Protein AF-A0A482ZV33-F1 (afdb_monomer_lite)

Secondary structure (DSSP, 8-state):
-PPPP---------------------GGGGGSTTTHHHHHHHHHHHHHHHHHHHSS--SS--SS---SS---HHHHS--HHHHHHTT--

Sequence (89 aa):
MQKKPKNRKTANKQIKSSHIPELSFKFSDLWTADYRLIAVILIAFPLLVYAQVYDFPLVLDDNETPIGHLKNPFVLNPSWQSFGQLFSE

pLDDT: mean 72.54, std 13.08, range [47.81, 95.12]

Foldseek 3Di:
DDDDDDDDPDDPPDDPPPDDDDPDDDPVCCVPPVNVVVNCCVPVVVVVVCVVCVPPPPPPCPPDDPPDDPPQPCVVPPDPVSVVVVVVD

Radius of gyration: 33.98 Å; chains: 1; bounding box: 71×46×92 Å

Structure (mmCIF, N/CA/C/O backbone):
data_AF-A0A482ZV33-F1
#
_entry.id   AF-A0A482ZV33-F1
#
loop_
_atom_site.group_PDB
_atom_site.id
_atom_site.type_symbol
_atom_site.label_atom_id
_atom_site.label_alt_id
_atom_site.label_comp_id
_atom_site.label_asym_id
_atom_site.label_entity_id
_atom_site.label_seq_id
_atom_site.pdbx_PDB_ins_code
_a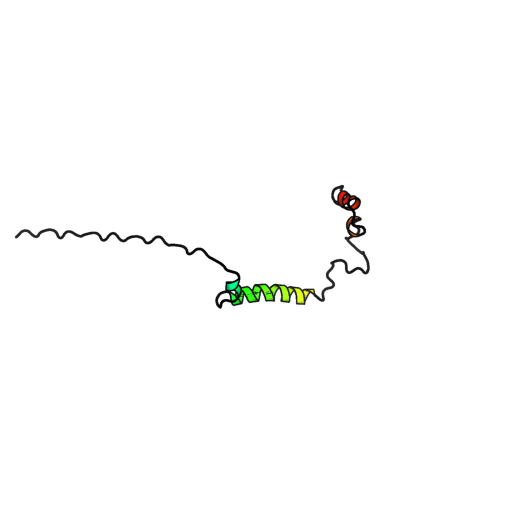tom_site.Cartn_x
_atom_site.Cartn_y
_atom_site.Cartn_z
_atom_site.occupancy
_atom_site.B_iso_or_equiv
_atom_site.auth_seq_id
_atom_site.auth_comp_id
_atom_site.auth_asym_id
_atom_site.auth_atom_id
_atom_site.pdbx_PDB_model_num
ATOM 1 N N . MET A 1 1 ? -37.738 41.593 65.416 1.00 53.09 1 MET A N 1
ATOM 2 C CA . MET A 1 1 ? -37.413 40.289 64.789 1.00 53.09 1 MET A CA 1
ATOM 3 C C . MET A 1 1 ? -36.303 40.489 63.760 1.00 53.09 1 MET A C 1
ATOM 5 O O . MET A 1 1 ? -36.565 41.049 62.705 1.00 53.09 1 MET A O 1
ATOM 9 N N . GLN A 1 2 ? -35.061 40.109 64.076 1.00 47.81 2 GLN A N 1
ATOM 10 C CA . GLN A 1 2 ? -33.924 40.225 63.148 1.00 47.81 2 GLN A CA 1
ATOM 11 C C . GLN A 1 2 ? -33.841 38.970 62.263 1.00 47.81 2 GLN A C 1
ATOM 13 O O . GLN A 1 2 ? -33.774 37.853 62.776 1.00 47.81 2 GLN A O 1
ATOM 18 N N . LYS A 1 3 ? -33.865 39.136 60.935 1.00 57.84 3 LYS A N 1
ATOM 19 C CA . LYS A 1 3 ? -33.687 38.032 59.977 1.00 57.84 3 LYS A CA 1
ATOM 20 C C . LYS A 1 3 ? -32.189 37.774 59.784 1.00 57.84 3 LYS A C 1
ATOM 22 O O . LYS A 1 3 ? -31.473 38.650 59.311 1.00 57.84 3 LYS A O 1
ATOM 27 N N . LYS A 1 4 ? -31.717 36.577 60.151 1.00 57.38 4 LYS A N 1
ATOM 28 C CA . LYS A 1 4 ? -30.329 36.139 59.913 1.00 57.38 4 LYS A CA 1
ATOM 29 C C . LYS A 1 4 ? -30.060 35.978 58.405 1.00 57.38 4 LYS A C 1
ATOM 31 O O . LYS A 1 4 ? -30.915 35.422 57.710 1.00 57.38 4 LYS A O 1
ATOM 36 N N . PRO A 1 5 ? -28.885 36.380 57.891 1.00 57.22 5 PRO A N 1
ATOM 37 C CA . PRO A 1 5 ? -28.527 36.151 56.496 1.00 57.22 5 PRO A CA 1
ATOM 38 C C . PRO A 1 5 ? -28.156 34.680 56.249 1.00 57.22 5 PRO A C 1
ATOM 40 O O . PRO A 1 5 ? -27.386 34.063 56.987 1.00 57.22 5 PRO A O 1
ATOM 43 N N . LYS A 1 6 ? -28.742 34.108 55.193 1.00 64.81 6 LYS A N 1
ATOM 44 C CA . LYS A 1 6 ? -28.559 32.722 54.749 1.00 64.81 6 LYS A CA 1
ATOM 45 C C . LYS A 1 6 ? -27.212 32.589 54.035 1.00 64.81 6 LYS A C 1
ATOM 47 O O . LYS A 1 6 ? -27.032 33.118 52.943 1.00 64.81 6 LYS A O 1
ATOM 52 N N . ASN A 1 7 ? -26.278 31.882 54.665 1.00 59.19 7 ASN A N 1
ATOM 53 C CA . ASN A 1 7 ? -24.922 31.671 54.167 1.00 59.19 7 ASN A CA 1
ATOM 54 C C . ASN A 1 7 ? -24.950 30.764 52.919 1.00 59.19 7 ASN A C 1
ATOM 56 O O . ASN A 1 7 ? -25.338 29.594 52.999 1.00 59.19 7 ASN A O 1
ATOM 60 N N . ARG A 1 8 ? -24.606 31.310 51.748 1.00 60.97 8 ARG A N 1
ATOM 61 C CA . ARG A 1 8 ? -24.652 30.607 50.456 1.00 60.97 8 ARG A CA 1
ATOM 62 C C . ARG A 1 8 ? -23.280 29.975 50.211 1.00 60.97 8 ARG A C 1
ATOM 64 O O . ARG A 1 8 ? -22.354 30.653 49.786 1.00 60.97 8 ARG A O 1
ATOM 71 N N . LYS A 1 9 ? -23.140 28.679 50.507 1.00 59.00 9 LYS A N 1
ATOM 72 C CA . LYS A 1 9 ? -21.938 27.913 50.148 1.00 59.00 9 LYS A CA 1
ATOM 73 C C . LYS A 1 9 ? -21.869 27.812 48.623 1.00 59.00 9 LYS A C 1
ATOM 75 O O . LYS A 1 9 ? -22.732 27.193 48.003 1.00 59.00 9 LYS A O 1
ATOM 80 N N . THR A 1 10 ? -20.877 28.458 48.027 1.00 59.75 10 THR A N 1
ATOM 81 C CA . THR A 1 10 ? -20.542 28.335 46.610 1.00 59.75 10 THR A CA 1
ATOM 82 C C . THR A 1 10 ? -20.005 26.930 46.359 1.00 59.75 10 THR A C 1
ATOM 84 O O . THR A 1 10 ? -18.949 26.545 46.854 1.00 59.75 10 THR A O 1
ATOM 87 N N . ALA A 1 11 ? -20.780 26.124 45.632 1.00 61.06 11 ALA A N 1
ATOM 88 C CA . ALA A 1 11 ? -20.341 24.820 45.163 1.00 61.06 11 ALA A CA 1
ATOM 89 C C . ALA A 1 11 ? -19.211 25.034 44.150 1.00 61.06 11 ALA A C 1
ATOM 91 O O . ALA A 1 11 ? -19.420 25.606 43.080 1.00 61.06 11 ALA A O 1
ATOM 92 N N . ASN A 1 12 ? -18.006 24.612 44.521 1.00 61.75 12 ASN A N 1
ATOM 93 C CA . ASN A 1 12 ? -16.824 24.695 43.681 1.00 61.75 12 ASN A CA 1
ATOM 94 C C . ASN A 1 12 ? -16.976 23.668 42.545 1.00 61.75 12 ASN A C 1
ATOM 96 O O . ASN A 1 12 ? -16.813 22.464 42.753 1.00 61.75 12 ASN A O 1
ATOM 100 N N . LYS A 1 13 ? -17.400 24.129 41.363 1.00 59.88 13 LYS A N 1
ATOM 101 C CA . LYS A 1 13 ? -17.591 23.290 40.177 1.00 59.88 13 LYS A CA 1
ATOM 102 C C . LYS A 1 13 ? -16.212 22.955 39.612 1.00 59.88 13 LYS A C 1
ATOM 104 O O . LYS A 1 13 ? -15.640 23.739 38.863 1.00 59.88 13 LYS A O 1
ATOM 109 N N . GLN A 1 14 ? -15.679 21.804 40.012 1.00 64.69 14 GLN A N 1
ATOM 110 C CA . GLN A 1 14 ? -14.434 21.256 39.480 1.00 64.69 14 GLN A CA 1
ATOM 111 C C . GLN A 1 14 ? -14.546 21.106 37.959 1.00 64.69 14 GLN A C 1
ATOM 113 O O . GLN A 1 14 ? -15.384 20.358 37.449 1.00 64.69 14 GLN A O 1
ATOM 118 N N . ILE A 1 15 ? -13.718 21.858 37.240 1.00 62.94 15 ILE A N 1
ATOM 119 C CA . ILE A 1 15 ? -13.565 21.762 35.793 1.00 62.94 15 ILE A CA 1
ATOM 120 C C . ILE A 1 15 ? -12.799 20.462 35.542 1.00 62.94 15 ILE A C 1
ATOM 122 O O . ILE A 1 15 ? -11.600 20.391 35.795 1.00 62.94 15 ILE A O 1
ATOM 126 N N . LYS A 1 16 ? -13.501 19.406 35.109 1.00 62.81 16 LYS A N 1
ATOM 127 C CA . LYS A 1 16 ? -12.852 18.182 34.625 1.00 62.81 16 LYS A CA 1
ATOM 128 C C . LYS A 1 16 ? -11.970 18.576 33.444 1.00 62.81 16 LYS A C 1
ATOM 130 O O . LYS A 1 16 ? -12.490 19.053 32.437 1.00 62.81 16 LYS A O 1
ATOM 135 N N . SER A 1 17 ? -10.659 18.404 33.586 1.00 66.69 17 SER A N 1
ATOM 136 C CA . SER A 1 17 ? -9.727 18.514 32.471 1.00 66.69 17 SER A CA 1
ATOM 137 C C . SER A 1 17 ? -10.180 17.551 31.376 1.00 66.69 17 SER A C 1
ATOM 139 O O . SER A 1 17 ? -10.460 16.377 31.627 1.00 66.69 17 SER A O 1
ATOM 141 N N . SER A 1 18 ? -10.336 18.074 30.163 1.00 68.25 18 SER A N 1
ATOM 142 C CA . SER A 1 18 ? -10.646 17.287 28.978 1.00 68.25 18 SER A CA 1
ATOM 143 C C . SER A 1 18 ? -9.457 16.379 28.694 1.00 68.25 18 SER A C 1
ATOM 145 O O . SER A 1 18 ? -8.463 16.809 28.112 1.00 68.25 18 SER A O 1
ATOM 147 N N . HIS A 1 19 ? -9.525 15.136 29.159 1.00 68.19 19 HIS A N 1
ATOM 148 C CA . HIS A 1 19 ? -8.572 14.123 28.747 1.00 68.19 19 HIS A CA 1
ATOM 149 C C . HIS A 1 19 ? -8.857 13.812 27.278 1.00 68.19 19 HIS A C 1
ATOM 151 O O . HIS A 1 19 ? -9.904 13.253 26.951 1.00 68.19 19 HIS A O 1
ATOM 157 N N . ILE A 1 20 ? -7.969 14.264 26.395 1.00 70.12 20 ILE A N 1
ATOM 158 C CA . ILE A 1 20 ? -7.983 13.871 24.990 1.00 70.12 20 ILE A CA 1
ATOM 159 C C . ILE A 1 20 ? -7.444 12.438 24.973 1.00 70.12 20 ILE A C 1
ATOM 161 O O . ILE A 1 20 ? -6.300 12.245 25.387 1.00 70.12 20 ILE A O 1
ATOM 165 N N . PRO A 1 21 ? -8.246 11.432 24.589 1.00 71.38 21 PRO A N 1
ATOM 166 C CA . PRO A 1 21 ? -7.765 10.062 24.549 1.00 71.38 21 PRO A CA 1
ATOM 167 C C . PRO A 1 21 ? -6.646 9.957 23.510 1.00 71.38 21 PRO A C 1
ATOM 169 O O . PRO A 1 21 ? -6.814 10.374 22.363 1.00 71.38 21 PRO A O 1
ATOM 172 N N . GLU A 1 22 ? -5.497 9.419 23.914 1.00 76.12 22 GLU A N 1
ATOM 173 C CA . GLU A 1 22 ? -4.416 9.111 22.982 1.00 76.12 22 GLU A CA 1
ATOM 174 C C . GLU A 1 22 ? -4.867 8.001 22.028 1.00 76.12 22 GLU A C 1
ATOM 176 O O . GLU A 1 22 ? -5.379 6.956 22.442 1.00 76.12 22 GLU A O 1
ATOM 181 N N . LEU A 1 23 ? -4.696 8.241 20.728 1.00 75.06 23 LEU A N 1
ATOM 182 C CA . LEU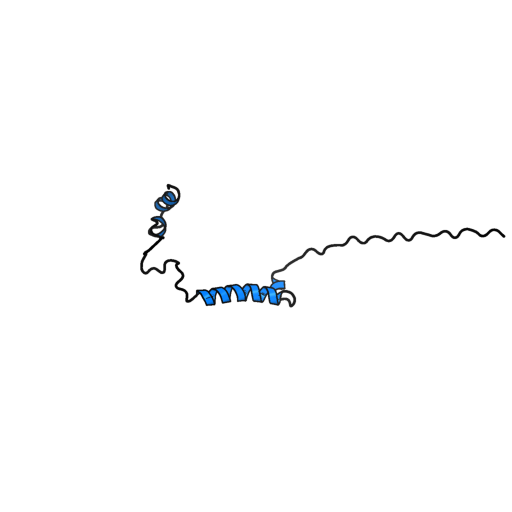 A 1 23 ? -5.050 7.290 19.685 1.00 75.06 23 LEU A CA 1
ATOM 183 C C . LEU A 1 23 ? -4.045 6.127 19.706 1.00 75.06 23 LEU A C 1
ATOM 185 O O . LEU A 1 23 ? -2.981 6.198 19.097 1.00 75.06 23 LEU A O 1
ATOM 189 N N . SER A 1 24 ? -4.374 5.056 20.429 1.00 81.94 24 SER A N 1
ATOM 190 C CA . SER A 1 24 ? -3.575 3.826 20.448 1.00 81.94 24 SER A CA 1
ATOM 191 C C . SER A 1 24 ? -4.031 2.890 19.330 1.00 81.94 24 SER A C 1
ATOM 193 O O . SER A 1 24 ? -4.974 2.123 19.482 1.00 81.94 24 SER A O 1
ATOM 195 N N . PHE A 1 25 ? -3.377 2.983 18.174 1.00 81.12 25 PHE A N 1
ATOM 196 C CA . PHE A 1 25 ? -3.640 2.086 17.051 1.00 81.12 25 PHE A CA 1
ATOM 197 C C . PHE A 1 25 ? -2.877 0.767 17.208 1.00 81.12 25 PHE A C 1
ATOM 199 O O . PHE A 1 25 ? -1.660 0.774 17.422 1.00 81.12 25 PHE A O 1
ATOM 206 N N . LYS A 1 26 ? -3.565 -0.368 17.051 1.00 84.12 26 LYS A N 1
ATOM 207 C CA . LYS A 1 26 ? -2.940 -1.695 16.940 1.00 84.12 26 LYS A CA 1
ATOM 208 C C . LYS A 1 26 ? -3.191 -2.271 15.551 1.00 84.12 26 LYS A C 1
ATOM 210 O O . LYS A 1 26 ? -4.255 -2.090 14.980 1.00 84.12 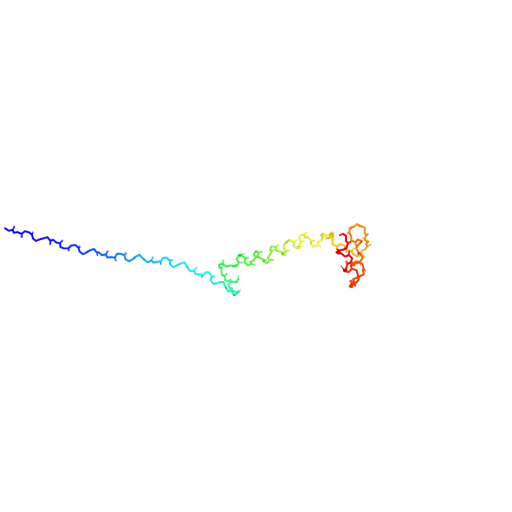26 LYS A O 1
ATOM 215 N N . PHE A 1 27 ? -2.255 -3.057 15.020 1.00 79.81 27 PHE A N 1
ATOM 216 C CA . PHE A 1 27 ? -2.444 -3.711 13.714 1.00 79.81 27 PHE A CA 1
ATOM 217 C C . PHE A 1 27 ? -3.641 -4.674 13.678 1.00 79.81 27 PHE A C 1
ATOM 219 O O . PHE A 1 27 ? -4.240 -4.868 12.624 1.00 79.81 27 PHE A O 1
ATOM 226 N N . SER A 1 28 ? -4.033 -5.241 14.824 1.00 83.19 28 SER A N 1
ATOM 227 C CA . SER A 1 28 ? -5.279 -6.008 14.960 1.00 83.19 28 SER A CA 1
ATOM 228 C C . SER A 1 28 ? -6.524 -5.178 14.647 1.00 83.19 28 SER A C 1
ATOM 230 O O . SER A 1 28 ? -7.532 -5.727 14.201 1.00 83.19 28 SER A O 1
ATOM 232 N N . ASP A 1 29 ? -6.447 -3.863 14.855 1.00 80.19 29 ASP A N 1
ATOM 233 C CA . ASP A 1 29 ? -7.561 -2.948 14.652 1.00 80.19 29 ASP A CA 1
ATOM 234 C C . A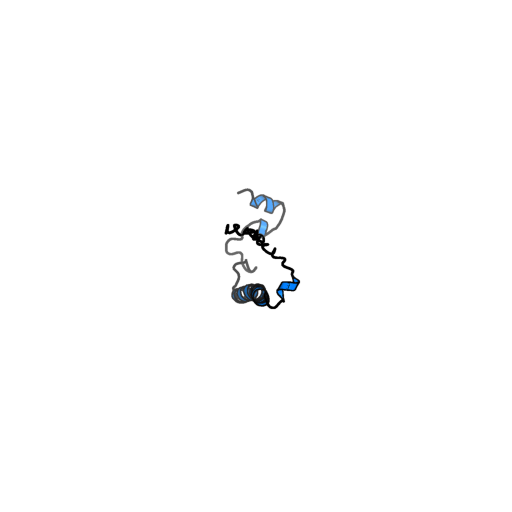SP A 1 29 ? -7.831 -2.707 13.165 1.00 80.19 29 ASP A C 1
ATOM 236 O O . ASP A 1 29 ? -8.933 -2.301 12.835 1.00 80.19 29 ASP A O 1
ATOM 240 N N . LEU A 1 30 ? -6.926 -3.054 12.233 1.00 81.00 30 LEU A N 1
ATOM 241 C CA . LEU A 1 30 ? -7.230 -2.975 10.790 1.00 81.00 30 LEU A CA 1
ATOM 242 C C . LEU A 1 30 ? -8.508 -3.744 10.410 1.00 81.00 30 LEU A C 1
ATOM 244 O O . LEU A 1 30 ? -9.209 -3.362 9.476 1.00 81.00 30 LEU A O 1
ATOM 248 N N . TRP A 1 31 ? -8.817 -4.827 11.125 1.00 79.81 31 TRP A N 1
ATOM 249 C CA . TRP A 1 31 ? -9.945 -5.707 10.813 1.00 79.81 31 TRP A CA 1
ATOM 250 C C . TRP A 1 31 ? -11.155 -5.506 11.738 1.00 79.81 31 TRP A C 1
ATOM 252 O O . TRP A 1 31 ? -12.151 -6.235 11.617 1.00 79.81 31 TRP A O 1
ATOM 262 N N . THR A 1 32 ? -11.119 -4.532 12.653 1.00 84.19 32 THR A N 1
ATOM 263 C CA . THR A 1 32 ? -12.284 -4.166 13.475 1.00 84.19 32 THR A CA 1
ATOM 264 C C . THR A 1 32 ? -13.264 -3.305 12.676 1.00 84.19 32 THR A C 1
ATOM 266 O O . THR A 1 32 ? -12.912 -2.713 11.657 1.00 84.19 32 THR A O 1
ATOM 269 N N . ALA A 1 33 ? -14.537 -3.295 13.088 1.00 75.38 33 ALA A N 1
ATOM 270 C CA . ALA A 1 33 ? -15.629 -2.679 12.327 1.00 75.38 33 ALA A CA 1
ATOM 271 C C . ALA A 1 33 ? -15.342 -1.222 11.923 1.00 75.38 33 ALA A C 1
ATOM 273 O O . ALA A 1 33 ? -15.649 -0.832 10.798 1.00 75.38 33 ALA A O 1
ATOM 274 N N . ASP A 1 34 ? -14.681 -0.475 12.807 1.00 80.44 34 ASP A N 1
ATOM 275 C CA . ASP A 1 34 ? -14.421 0.955 12.648 1.00 80.44 34 ASP A CA 1
ATOM 276 C C . ASP A 1 34 ? -13.336 1.266 11.606 1.00 80.44 34 ASP A C 1
ATOM 278 O O . ASP A 1 34 ? -13.391 2.305 10.950 1.00 80.44 34 ASP A O 1
ATOM 282 N N . TYR A 1 35 ? -12.377 0.358 11.391 1.00 84.12 35 TYR A N 1
ATOM 283 C CA . TYR A 1 35 ? -11.261 0.575 10.461 1.00 84.12 35 TYR A CA 1
ATOM 284 C C . TYR A 1 35 ? -11.309 -0.311 9.217 1.00 84.12 35 TYR A C 1
ATOM 286 O O . TYR A 1 35 ? -10.510 -0.105 8.305 1.00 84.12 35 TYR A O 1
ATOM 294 N N . ARG A 1 36 ? -12.272 -1.237 9.116 1.00 87.00 36 ARG A N 1
ATOM 295 C CA . ARG A 1 36 ? -12.450 -2.114 7.944 1.00 87.00 36 ARG A CA 1
ATOM 296 C C . ARG A 1 36 ? -12.516 -1.352 6.630 1.00 87.00 36 ARG A C 1
ATOM 298 O O . ARG A 1 36 ? -11.908 -1.784 5.660 1.00 87.00 36 ARG A O 1
ATOM 305 N N . LEU A 1 37 ? -13.231 -0.226 6.585 1.00 89.12 37 LEU A N 1
ATOM 306 C CA . LEU A 1 37 ? -13.329 0.578 5.365 1.00 89.12 37 LEU A CA 1
ATOM 307 C C . LEU A 1 37 ? -11.956 1.126 4.957 1.00 89.12 37 LEU A C 1
ATOM 309 O O . LEU A 1 37 ? -11.557 1.004 3.804 1.00 89.12 37 LEU A O 1
ATOM 313 N N . ILE A 1 38 ? -11.223 1.686 5.919 1.00 87.50 38 ILE A N 1
ATOM 314 C CA . ILE A 1 38 ? -9.888 2.251 5.700 1.00 87.50 38 ILE A CA 1
ATOM 315 C C . ILE A 1 38 ? -8.910 1.145 5.282 1.00 87.50 38 ILE A C 1
ATOM 317 O O . ILE A 1 38 ? -8.168 1.323 4.322 1.00 87.50 38 ILE A O 1
ATOM 321 N N . ALA A 1 39 ? -8.957 -0.015 5.939 1.00 89.88 39 ALA A N 1
ATOM 322 C CA . ALA A 1 39 ? -8.154 -1.186 5.602 1.00 89.88 39 ALA A CA 1
ATOM 323 C C . ALA A 1 39 ? -8.450 -1.714 4.191 1.00 89.88 39 ALA A C 1
ATOM 325 O O . ALA A 1 39 ? -7.525 -1.982 3.426 1.00 89.88 39 ALA A O 1
ATOM 326 N N . VAL A 1 40 ? -9.729 -1.815 3.814 1.00 92.69 40 VAL A N 1
ATOM 327 C CA . VAL A 1 40 ? -10.133 -2.225 2.463 1.00 92.69 40 VAL A CA 1
ATOM 328 C C . VAL A 1 40 ? -9.633 -1.226 1.431 1.00 92.69 40 VAL A C 1
ATOM 330 O O . VAL A 1 40 ? -9.095 -1.654 0.420 1.00 92.69 40 VAL A O 1
ATOM 333 N N . ILE A 1 41 ? -9.743 0.080 1.678 1.00 94.06 41 ILE A N 1
ATOM 334 C CA . ILE A 1 41 ? -9.233 1.101 0.753 1.00 94.06 41 ILE A CA 1
ATOM 335 C C . ILE A 1 41 ? -7.709 1.004 0.626 1.00 94.06 41 ILE A C 1
ATOM 337 O O . ILE A 1 41 ? -7.200 1.009 -0.490 1.00 94.06 41 ILE A O 1
ATOM 341 N N . LEU A 1 42 ? -6.987 0.849 1.738 1.00 92.19 42 LEU A N 1
ATOM 342 C CA . LEU A 1 42 ? -5.528 0.692 1.752 1.00 92.19 42 LEU A CA 1
ATOM 343 C C . LEU A 1 42 ? -5.040 -0.508 0.934 1.00 92.19 42 LEU A C 1
ATOM 345 O O . LEU A 1 42 ? -3.942 -0.452 0.392 1.00 92.19 42 LEU A O 1
ATOM 349 N N . ILE A 1 43 ? -5.835 -1.574 0.838 1.00 92.62 43 ILE A N 1
ATOM 350 C CA . ILE A 1 43 ? -5.491 -2.777 0.069 1.00 92.62 43 ILE A CA 1
ATOM 351 C C . ILE A 1 43 ? -6.006 -2.674 -1.371 1.00 92.62 43 ILE A C 1
ATOM 353 O O . ILE A 1 43 ? -5.270 -2.918 -2.324 1.00 92.62 43 ILE A O 1
ATOM 357 N N . ALA A 1 44 ? -7.273 -2.309 -1.543 1.00 95.12 44 ALA A N 1
ATOM 358 C CA . ALA A 1 44 ? -7.937 -2.291 -2.837 1.00 95.12 44 ALA A CA 1
ATOM 359 C C . ALA A 1 44 ? -7.417 -1.165 -3.730 1.00 95.12 44 ALA A C 1
ATOM 361 O O . ALA A 1 44 ? -7.286 -1.370 -4.929 1.00 95.12 44 ALA A O 1
ATOM 362 N N . PHE A 1 45 ? -7.095 0.006 -3.178 1.00 94.06 45 PHE A N 1
ATOM 363 C CA . PHE A 1 45 ? -6.648 1.139 -3.983 1.00 94.06 45 PHE A CA 1
ATOM 364 C C . PHE A 1 45 ? -5.320 0.856 -4.711 1.00 94.06 45 PHE A C 1
ATOM 366 O O . PHE A 1 45 ? -5.298 0.998 -5.933 1.00 94.06 45 PHE A O 1
ATOM 373 N N . PRO A 1 46 ? -4.250 0.362 -4.052 1.00 91.94 46 PRO A N 1
ATOM 374 C CA . PRO A 1 46 ? -3.035 -0.056 -4.751 1.00 91.94 46 PRO A CA 1
ATOM 375 C C . PRO A 1 46 ? -3.280 -1.172 -5.766 1.00 91.94 46 PRO A C 1
ATOM 377 O O . PRO A 1 46 ? -2.709 -1.132 -6.850 1.00 91.94 46 PRO A O 1
ATOM 380 N N . LEU A 1 47 ? -4.142 -2.144 -5.447 1.00 93.81 47 LEU A N 1
ATOM 381 C CA . LEU A 1 47 ? -4.473 -3.238 -6.364 1.00 93.81 47 LEU A CA 1
ATOM 382 C C . LEU A 1 47 ? -5.221 -2.748 -7.606 1.00 93.81 47 LEU A C 1
ATOM 384 O O . LEU A 1 47 ? -4.959 -3.238 -8.697 1.00 93.81 47 LEU A O 1
ATOM 388 N N . LEU A 1 48 ? -6.126 -1.779 -7.458 1.00 93.12 48 LEU A N 1
ATOM 389 C CA . LEU A 1 48 ? -6.845 -1.171 -8.576 1.00 93.12 48 LEU A CA 1
ATOM 390 C C . LEU A 1 48 ? -5.904 -0.357 -9.458 1.00 93.12 48 LEU A C 1
ATOM 392 O O . LEU A 1 48 ? -5.952 -0.502 -10.675 1.00 93.12 48 LEU A O 1
ATOM 396 N N . VAL A 1 49 ? -5.022 0.446 -8.856 1.00 89.81 49 VAL A N 1
ATOM 397 C CA . VAL A 1 49 ? -3.983 1.169 -9.602 1.00 89.81 49 VAL A CA 1
ATOM 398 C C . VAL A 1 49 ? -3.091 0.176 -10.338 1.00 89.81 49 VAL A C 1
ATOM 400 O O . VAL A 1 49 ? -2.894 0.328 -11.537 1.00 89.81 49 VAL A O 1
ATOM 403 N N . TYR A 1 50 ? -2.620 -0.872 -9.657 1.00 86.75 50 TYR A N 1
ATOM 404 C CA . TYR A 1 50 ? -1.822 -1.932 -10.267 1.00 86.75 50 TYR A CA 1
ATOM 405 C C . TYR A 1 50 ? -2.560 -2.586 -11.434 1.00 86.75 50 TYR A C 1
ATOM 407 O O . TYR A 1 50 ? -2.004 -2.657 -12.515 1.00 86.75 50 TYR A O 1
ATOM 415 N N . ALA A 1 51 ? -3.820 -2.988 -11.263 1.00 86.88 51 ALA A N 1
ATOM 416 C CA . ALA A 1 51 ? -4.615 -3.590 -12.331 1.00 86.88 51 ALA A CA 1
ATOM 417 C C . ALA A 1 51 ? -4.798 -2.649 -13.532 1.00 86.88 51 ALA A C 1
ATOM 419 O O . ALA A 1 51 ? -4.808 -3.106 -14.669 1.00 86.88 51 ALA A O 1
ATOM 420 N N . GLN A 1 52 ? -4.916 -1.339 -13.296 1.00 84.06 52 GLN A N 1
ATOM 421 C CA . GLN A 1 52 ? -4.989 -0.347 -14.369 1.00 84.06 52 GLN A CA 1
ATOM 422 C C . GLN A 1 52 ? -3.664 -0.170 -15.106 1.00 84.06 52 GLN A C 1
ATOM 424 O O . GLN A 1 52 ? -3.688 0.145 -16.292 1.00 84.06 52 GLN A O 1
ATOM 429 N N . VAL A 1 53 ? -2.532 -0.337 -14.416 1.00 79.75 53 VAL A N 1
ATOM 430 C CA . VAL A 1 53 ? -1.203 -0.139 -15.004 1.00 79.75 53 VAL A CA 1
ATOM 431 C C . VAL A 1 53 ? -0.455 -1.417 -15.360 1.00 79.75 53 VAL A C 1
ATOM 433 O O . VAL A 1 53 ? 0.625 -1.331 -15.928 1.00 79.75 53 VAL A O 1
ATOM 436 N N . TYR A 1 54 ? -1.022 -2.583 -15.059 1.00 78.19 54 TYR A N 1
ATOM 437 C CA . TYR A 1 54 ? -0.400 -3.888 -15.276 1.00 78.19 54 TYR A CA 1
ATOM 438 C C . TYR A 1 54 ? -0.198 -4.194 -16.760 1.00 78.19 54 TYR A C 1
ATOM 440 O O . TYR A 1 54 ? 0.869 -4.657 -17.144 1.00 78.19 54 TYR A O 1
ATOM 448 N N . ASP A 1 55 ? -1.207 -3.888 -17.580 1.00 65.69 55 ASP A N 1
ATOM 449 C CA . ASP A 1 55 ? -1.154 -4.066 -19.035 1.00 65.69 55 ASP A CA 1
ATOM 450 C C . ASP A 1 55 ? -0.604 -2.830 -19.759 1.00 65.69 55 ASP A C 1
ATOM 452 O O . ASP A 1 55 ? -0.499 -2.827 -20.989 1.00 65.69 55 ASP A O 1
ATOM 456 N N . PHE A 1 56 ? -0.257 -1.757 -19.032 1.00 65.62 56 PHE A N 1
ATOM 457 C CA . PHE A 1 56 ? 0.566 -0.739 -19.662 1.00 65.62 56 PHE A CA 1
ATOM 458 C C . PHE A 1 56 ? 1.943 -1.354 -19.891 1.00 65.62 56 PHE A C 1
ATOM 460 O O . PHE A 1 56 ? 2.515 -1.900 -18.947 1.00 65.62 56 PHE A O 1
ATOM 467 N N . PRO A 1 57 ? 2.517 -1.214 -21.099 1.00 59.97 57 PRO A N 1
ATOM 468 C CA . PRO A 1 57 ? 3.955 -1.300 -21.237 1.00 59.97 57 PRO A CA 1
ATOM 469 C C . PRO A 1 57 ? 4.499 -0.160 -20.381 1.00 59.97 57 PRO A C 1
ATOM 471 O O . PRO A 1 57 ? 4.518 1.005 -20.791 1.00 59.97 57 PRO A O 1
ATOM 474 N N . LEU A 1 58 ? 4.806 -0.466 -19.122 1.00 55.16 58 LEU A N 1
ATOM 475 C CA . LEU A 1 58 ? 5.515 0.443 -18.253 1.00 55.16 58 LEU A CA 1
ATOM 476 C C . LEU A 1 58 ? 6.736 0.854 -19.061 1.00 55.16 58 LEU A C 1
ATOM 478 O O . LEU A 1 58 ? 7.495 0.010 -19.527 1.00 55.16 58 LEU A O 1
ATOM 482 N N . VAL A 1 59 ? 6.942 2.158 -19.231 1.00 54.44 59 VAL A N 1
ATOM 483 C CA . VAL A 1 59 ? 8.187 2.709 -19.789 1.00 54.44 59 VAL A CA 1
ATOM 484 C C . VAL A 1 59 ? 9.321 2.532 -18.757 1.00 54.44 59 VAL A C 1
ATOM 486 O O . VAL A 1 59 ? 10.102 3.433 -18.479 1.00 54.44 59 VAL A O 1
ATOM 489 N N . LEU A 1 60 ? 9.349 1.377 -18.102 1.00 54.00 60 LEU A N 1
ATOM 490 C CA . LEU A 1 60 ? 10.416 0.826 -17.301 1.00 54.00 60 LEU A CA 1
ATOM 491 C C . LEU A 1 60 ? 11.060 -0.244 -18.178 1.00 54.00 60 LEU A C 1
ATOM 493 O O . LEU A 1 60 ? 10.910 -1.423 -17.903 1.00 54.00 60 LEU A O 1
ATOM 497 N N . ASP A 1 61 ? 11.698 0.213 -19.260 1.00 52.25 61 ASP A N 1
ATOM 498 C CA . ASP A 1 61 ? 12.729 -0.503 -20.023 1.00 52.25 61 ASP A CA 1
ATOM 499 C C . ASP A 1 61 ? 12.521 -2.027 -20.070 1.00 52.25 61 ASP A C 1
ATOM 501 O O . ASP A 1 61 ? 13.323 -2.803 -19.546 1.00 52.25 61 ASP A O 1
ATOM 505 N N . ASP A 1 62 ? 11.395 -2.460 -20.648 1.00 54.78 62 ASP A N 1
ATOM 506 C CA . ASP A 1 62 ? 11.177 -3.863 -20.987 1.00 54.78 62 ASP A CA 1
ATOM 507 C C . ASP A 1 62 ? 12.219 -4.230 -22.046 1.00 54.78 62 ASP A C 1
ATOM 509 O O . ASP A 1 62 ? 12.013 -3.955 -23.222 1.00 54.78 62 ASP A O 1
ATOM 513 N N . ASN A 1 63 ? 13.362 -4.734 -21.560 1.00 56.31 63 ASN A N 1
ATOM 514 C CA . ASN A 1 63 ? 14.478 -5.540 -22.093 1.00 56.31 63 ASN A CA 1
ATOM 515 C C . ASN A 1 63 ? 14.673 -5.804 -23.607 1.00 56.31 63 ASN A C 1
ATOM 517 O O . ASN A 1 63 ? 15.559 -6.581 -23.963 1.00 56.31 63 ASN A O 1
ATOM 521 N N . GLU A 1 64 ? 13.933 -5.195 -24.524 1.00 58.53 64 GLU A N 1
ATOM 522 C CA . GLU A 1 64 ? 13.933 -5.555 -25.939 1.00 58.53 64 GLU A CA 1
ATOM 523 C C . GLU A 1 64 ? 14.433 -4.443 -26.859 1.00 58.53 64 GLU A C 1
ATOM 525 O O . GLU A 1 64 ? 14.646 -4.703 -28.040 1.00 58.53 64 GLU A O 1
ATOM 530 N N . THR A 1 65 ? 14.721 -3.230 -26.376 1.00 55.97 65 THR A N 1
ATOM 531 C CA . THR A 1 65 ? 15.582 -2.269 -27.097 1.00 55.97 65 THR A CA 1
ATOM 532 C C . THR A 1 65 ? 15.835 -1.006 -26.263 1.00 55.97 65 THR A C 1
ATOM 534 O O . THR A 1 65 ? 14.881 -0.290 -25.968 1.00 55.97 65 THR A O 1
ATOM 537 N N . PRO A 1 66 ? 17.097 -0.634 -25.958 1.00 53.31 66 PRO A N 1
ATOM 538 C CA . PRO A 1 66 ? 17.404 0.596 -25.232 1.00 53.31 66 PRO A CA 1
ATOM 539 C C . PRO A 1 66 ? 17.318 1.788 -26.194 1.00 53.31 66 PRO A C 1
ATOM 541 O O . PRO A 1 66 ? 18.326 2.381 -26.593 1.00 53.31 66 PRO A O 1
ATOM 544 N N . ILE A 1 67 ? 16.107 2.119 -26.635 1.00 58.12 67 ILE A N 1
ATOM 545 C CA . ILE A 1 67 ? 15.828 3.284 -27.472 1.00 58.12 67 ILE A CA 1
ATOM 546 C C . ILE A 1 67 ? 15.247 4.363 -26.559 1.00 58.12 67 ILE A C 1
ATOM 548 O O . ILE A 1 67 ? 14.044 4.567 -26.480 1.00 58.12 67 ILE A O 1
ATOM 552 N N . GLY A 1 68 ? 16.145 5.068 -25.872 1.00 57.38 68 GLY A N 1
ATOM 553 C CA . GLY A 1 68 ? 15.826 6.326 -25.198 1.00 57.38 68 GLY A CA 1
ATOM 554 C C . GLY A 1 68 ? 15.971 6.284 -23.679 1.00 57.38 68 GLY A C 1
ATOM 555 O O . GLY A 1 68 ? 15.246 5.595 -22.980 1.00 57.38 68 GLY A O 1
ATOM 556 N N . HIS A 1 69 ? 16.887 7.121 -23.186 1.00 54.91 69 HIS A N 1
ATOM 557 C CA . HIS A 1 69 ? 17.043 7.596 -21.800 1.00 54.91 69 HIS A CA 1
ATOM 558 C C . HIS A 1 69 ? 17.812 6.732 -20.778 1.00 54.91 69 HIS A C 1
ATOM 560 O O . HIS A 1 69 ? 18.319 7.310 -19.822 1.00 54.91 69 HIS A O 1
ATOM 566 N N . LEU A 1 70 ? 18.041 5.430 -20.995 1.00 57.91 70 LEU A N 1
ATOM 567 C CA . LEU A 1 70 ? 18.806 4.562 -20.064 1.00 57.91 70 LEU A CA 1
ATOM 568 C C . LEU A 1 70 ? 20.192 4.133 -20.570 1.00 57.91 70 LEU A C 1
ATOM 570 O O . LEU A 1 70 ? 20.751 3.120 -20.158 1.00 57.91 70 LEU A O 1
ATOM 574 N N . LYS A 1 71 ? 20.818 4.946 -21.426 1.00 62.59 71 LYS A N 1
ATOM 575 C CA . LYS A 1 71 ? 22.195 4.710 -21.887 1.00 62.59 71 LYS A CA 1
ATOM 576 C C . LYS A 1 71 ? 23.232 5.145 -20.840 1.00 62.59 71 LYS A C 1
ATOM 578 O O . LYS A 1 71 ? 24.168 5.876 -21.147 1.00 62.59 71 LYS A O 1
ATOM 583 N N . ASN A 1 72 ? 23.041 4.720 -19.594 1.00 67.75 72 ASN A N 1
ATOM 584 C CA . ASN A 1 72 ? 23.975 4.960 -18.505 1.00 67.75 72 ASN A CA 1
ATOM 585 C C . ASN A 1 72 ? 24.888 3.729 -18.329 1.00 67.75 72 ASN A C 1
ATOM 587 O O . ASN A 1 72 ? 24.371 2.615 -18.189 1.00 67.75 72 ASN A O 1
ATOM 591 N N . PRO A 1 73 ? 26.225 3.895 -18.302 1.00 71.06 73 PRO A N 1
ATOM 592 C CA . PRO A 1 73 ? 27.165 2.797 -18.072 1.00 71.06 73 PRO A CA 1
ATOM 593 C C . PRO A 1 73 ? 26.860 1.962 -16.820 1.00 71.06 73 PRO A C 1
ATOM 595 O O . PRO A 1 73 ? 27.075 0.753 -16.844 1.00 71.06 73 PRO A O 1
ATOM 598 N N . PHE A 1 74 ? 26.326 2.577 -15.757 1.00 75.81 74 PHE A N 1
ATOM 599 C CA . PHE A 1 74 ? 25.942 1.888 -14.520 1.00 75.81 74 PHE A CA 1
ATOM 600 C C . PHE A 1 74 ? 24.771 0.925 -14.705 1.00 75.81 74 PHE A C 1
ATOM 602 O O . PHE A 1 74 ? 24.762 -0.154 -14.121 1.00 75.81 74 PHE A O 1
ATOM 609 N N . VAL A 1 75 ? 23.794 1.301 -15.527 1.00 73.19 75 VAL A N 1
ATOM 610 C CA . VAL A 1 75 ? 22.603 0.479 -15.767 1.00 73.19 75 VAL A CA 1
ATOM 611 C C . VAL A 1 75 ? 22.940 -0.696 -16.681 1.00 73.19 75 VAL A C 1
ATOM 613 O O . VAL A 1 75 ? 22.468 -1.805 -16.462 1.00 73.19 75 VAL A O 1
ATOM 616 N N . LEU A 1 76 ? 23.810 -0.467 -17.666 1.00 74.69 76 LEU A N 1
ATOM 617 C CA . LEU A 1 76 ? 24.227 -1.496 -18.618 1.00 74.69 76 LEU A CA 1
ATOM 618 C C . LEU A 1 76 ? 25.230 -2.492 -18.018 1.00 74.69 76 LEU A C 1
ATOM 620 O O . LEU A 1 76 ? 25.185 -3.670 -18.356 1.00 74.69 76 LEU A O 1
ATOM 624 N N . ASN A 1 77 ? 26.148 -2.032 -17.162 1.00 75.75 77 ASN A N 1
ATOM 625 C CA . ASN A 1 77 ? 27.186 -2.860 -16.542 1.00 75.75 77 ASN A CA 1
ATOM 626 C C . ASN A 1 77 ? 27.455 -2.408 -15.094 1.00 75.75 77 ASN A C 1
ATOM 628 O O . ASN A 1 77 ? 28.418 -1.669 -14.846 1.00 75.75 77 ASN A O 1
ATOM 632 N N . PRO A 1 78 ? 26.638 -2.861 -14.123 1.00 77.50 78 PRO A N 1
ATOM 633 C CA . PRO A 1 78 ? 26.736 -2.415 -12.740 1.00 77.50 78 PRO A CA 1
ATOM 634 C C . PRO A 1 78 ? 28.068 -2.841 -12.118 1.00 77.50 78 PRO A C 1
ATOM 636 O O . PRO A 1 78 ? 28.351 -4.016 -11.886 1.00 77.50 78 PRO A O 1
ATOM 639 N N . SER A 1 79 ? 28.900 -1.846 -11.839 1.00 85.25 79 SER A N 1
ATOM 640 C CA . SER A 1 79 ? 30.214 -1.986 -11.216 1.00 85.25 79 SER A CA 1
ATOM 641 C C . SER A 1 79 ? 30.538 -0.765 -10.358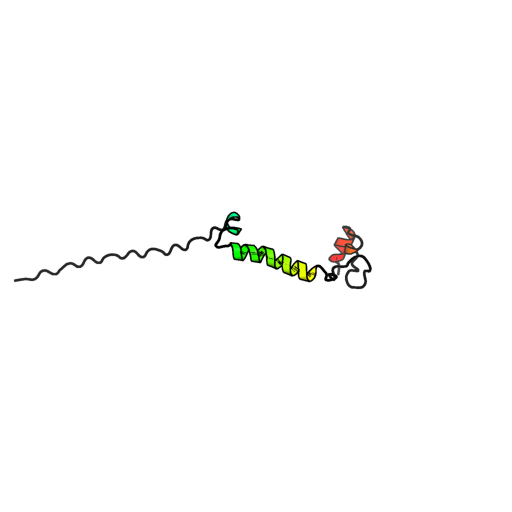 1.00 85.25 79 SER A C 1
ATOM 643 O O . SER A 1 79 ? 30.039 0.335 -10.603 1.00 85.25 79 SER A O 1
ATOM 645 N N . TRP A 1 80 ? 31.439 -0.919 -9.386 1.00 85.81 80 TRP A N 1
ATOM 646 C CA . TRP A 1 80 ? 31.917 0.202 -8.564 1.00 85.81 80 TRP A CA 1
ATOM 647 C C . TRP A 1 80 ? 32.525 1.343 -9.393 1.00 85.81 80 TRP A C 1
ATOM 649 O O . TRP A 1 80 ? 32.393 2.509 -9.033 1.00 85.81 80 TRP A O 1
ATOM 659 N N . GLN A 1 81 ? 33.135 1.015 -10.534 1.00 80.62 81 GLN A N 1
ATOM 660 C CA . GLN A 1 81 ? 33.675 1.988 -11.486 1.00 80.62 81 GLN A CA 1
ATOM 661 C C . GLN A 1 81 ? 32.555 2.782 -12.172 1.00 80.62 81 GLN A C 1
ATOM 663 O O . GLN A 1 81 ? 32.606 4.008 -12.205 1.00 80.62 81 GLN A O 1
ATOM 668 N N . SER A 1 82 ? 31.512 2.099 -12.652 1.00 79.69 82 SER A N 1
ATOM 669 C CA . SER A 1 82 ? 30.342 2.748 -13.262 1.00 79.69 82 SER A CA 1
ATOM 670 C C . SER A 1 82 ? 29.500 3.554 -12.261 1.00 79.69 82 SER A C 1
A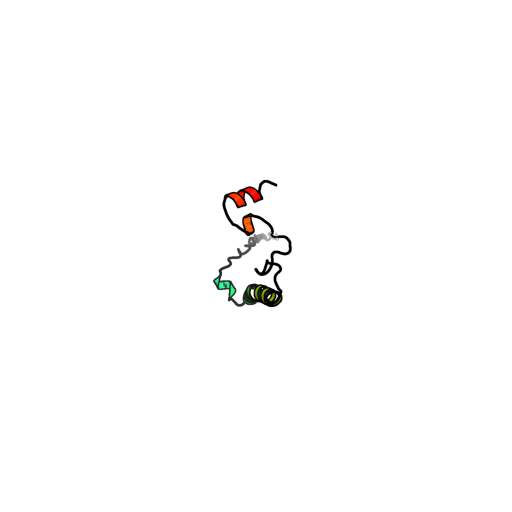TOM 672 O O . SER A 1 82 ? 28.902 4.557 -12.631 1.00 79.69 82 SER A O 1
ATOM 674 N N . PHE A 1 83 ? 29.500 3.174 -10.977 1.00 81.00 83 PHE A N 1
ATOM 675 C CA . PHE A 1 83 ? 28.832 3.928 -9.914 1.00 81.00 83 PHE A CA 1
ATOM 676 C C . PHE A 1 83 ? 29.509 5.280 -9.666 1.00 81.00 83 PHE A C 1
ATOM 678 O O . PHE A 1 83 ? 28.830 6.284 -9.499 1.00 81.00 83 PHE A O 1
ATOM 685 N N . GLY A 1 84 ? 30.845 5.332 -9.696 1.00 79.19 84 GLY A N 1
ATOM 686 C CA . GLY A 1 84 ? 31.582 6.594 -9.576 1.00 79.19 84 GLY A CA 1
ATOM 687 C C . GLY A 1 84 ? 31.288 7.573 -10.719 1.00 79.19 84 GLY A C 1
ATOM 688 O O . GLY A 1 84 ? 31.251 8.779 -10.494 1.00 79.19 84 GLY A O 1
ATOM 689 N N . GLN A 1 85 ? 31.005 7.056 -11.919 1.00 74.81 85 GLN A N 1
ATOM 690 C CA . GLN A 1 85 ? 30.661 7.867 -13.092 1.00 74.81 85 GLN A CA 1
ATOM 691 C C . GLN A 1 85 ? 29.292 8.560 -12.979 1.00 74.81 85 GLN A C 1
ATOM 693 O O . GLN A 1 85 ? 29.064 9.546 -13.670 1.00 74.81 85 GLN A O 1
ATOM 698 N N . LEU A 1 86 ? 28.402 8.105 -12.083 1.00 74.12 86 LEU A N 1
ATOM 699 C CA . LEU A 1 86 ? 27.116 8.769 -11.809 1.00 74.12 86 LEU A CA 1
ATOM 700 C C . LEU A 1 86 ? 27.267 10.136 -11.130 1.00 74.12 86 LEU A C 1
ATOM 702 O O . LEU A 1 86 ? 26.331 10.927 -11.148 1.00 74.12 86 LEU A O 1
ATOM 706 N N . PHE A 1 87 ? 28.415 10.398 -10.505 1.00 80.56 87 PHE A N 1
ATOM 707 C CA . PHE A 1 87 ? 28.659 11.602 -9.705 1.00 80.56 87 PHE A CA 1
ATOM 708 C C . PHE A 1 87 ? 29.742 12.506 -10.306 1.00 80.56 87 PHE A C 1
ATOM 710 O O . PHE A 1 87 ? 30.183 13.443 -9.645 1.00 80.56 87 PHE A O 1
ATOM 717 N N . SER A 1 88 ? 30.213 12.195 -11.518 1.00 71.19 88 SER A N 1
ATOM 718 C CA . SER A 1 88 ? 31.308 12.906 -12.185 1.00 71.19 88 SER A CA 1
ATOM 719 C C . SER A 1 88 ? 30.866 13.814 -13.338 1.00 71.19 88 SER A C 1
ATOM 721 O O . SER A 1 88 ? 31.735 14.307 -14.054 1.00 71.19 88 SER A O 1
ATOM 723 N N . GLU A 1 89 ? 29.556 13.996 -13.544 1.00 51.66 89 GLU A N 1
ATOM 724 C CA . GLU A 1 89 ? 29.027 15.087 -14.382 1.00 51.66 89 GLU A CA 1
ATOM 725 C C . GLU A 1 89 ? 29.077 16.432 -13.647 1.00 51.66 89 GLU A C 1
ATOM 727 O O . GLU A 1 89 ? 28.723 16.470 -12.445 1.00 51.66 89 GLU A O 1
#